Protein 2DUY (pdb70)

Radius of gyration: 10.32 Å; Cα contacts (8 Å, |Δi|>4): 74; chains: 1; bounding box: 26×21×21 Å

Organism: Thermus thermophilus (strain ATCC 27634 / DSM 579 / HB8) (NCBI:txid300852)

Secondary structure (DSSP, 8-state):
---GGG-SEETTT--TTT---TT--HHHHHHHHHT---SSGGGGGGSTT--HHHHHHHGGGEE-

Nearest PDB structures (foldseek):
  2duy-assembly1_A  TM=1.007E+00  e=1.179E-11  Thermus thermophilus HB8
  7n8o-assembly1_U  TM=7.348E-01  e=1.216E-03  Synechocystis sp. PCC 6803 substr. Kazusa
  2axt-assembly1_u  TM=7.455E-01  e=9.038E-03  Thermosynechococcus vestitus
  7yq2-assembly1_U  TM=7.563E-01  e=1.263E-02  Thermosynechococcus vestitus BP-1
  4yuu-assembly3_U2  TM=8.036E-01  e=3.934E-02  Cyanidium caldarium

CATH classification: 1.10.150.320

Sequence (64 aa):
PLPQAQTPVSLNEASLEELALPGIGPVLARRIVEGRPYARVEDLLKVKGIGPATLERLRPYLRP

Foldseek 3Di:
DQDPVCFLPELADDDLVNCVAPPDDNVQSVQSNVPDDDPFLVCSVVGPPCDPVNSVRSVVNYGD

Solvent-accessible surface area: 3995 Å² total

Structure (mmCIF, N/CA/C/O backbone):
data_2DUY
#
_entry.id   2DUY
#
_cell.length_a   42.635
_cell.length_b   42.635
_cell.length_c   53.756
_cell.angle_alpha   90.00
_cell.angle_beta   90.00
_cell.angle_gamma   90.00
#
_symmetry.space_group_name_H-M   'P 43 21 2'
#
loop_
_entity.id
_entity.type
_entity.pdbx_description
1 polymer 'Competence protein ComEA-related protein'
2 non-polymer 'CHLORIDE ION'
3 water water
#
loop_
_atom_site.group_PDB
_atom_site.id
_atom_site.type_symbol
_atom_site.label_atom_id
_atom_site.label_alt_id
_atom_site.label_comp_id
_atom_site.label_asym_id
_atom_site.label_entity_id
_atom_site.label_seq_id
_atom_site.pdbx_PDB_ins_code
_atom_site.Cartn_x
_atom_site.Cartn_y
_atom_site.Cartn_z
_atom_site.occupancy
_atom_site.B_iso_or_equiv
_atom_site.auth_seq_id
_atom_site.auth_comp_id
_atom_site.auth_asym_id
_atom_site.auth_atom_id
_atom_site.pdbx_PDB_model_num
ATOM 1 N N . PRO A 1 11 ? 31.679 42.310 5.102 1.00 53.51 11 PRO A N 1
ATOM 2 C CA . PRO A 1 11 ? 30.690 43.012 5.972 1.00 52.63 11 PRO A CA 1
ATOM 3 C C . PRO A 1 11 ? 29.960 42.028 6.876 1.00 52.33 11 PRO A C 1
ATOM 4 O O . PRO A 1 11 ? 29.068 41.306 6.429 1.00 52.73 11 PRO A O 1
ATOM 6 N N . LEU A 1 12 ? 30.350 42.004 8.148 1.00 51.59 12 LEU A N 1
ATOM 7 C CA . LEU A 1 12 ? 29.734 41.122 9.133 1.00 50.24 12 LEU A CA 1
ATOM 8 C C . LEU A 1 12 ? 28.414 41.752 9.570 1.00 48.97 12 LEU A C 1
ATOM 9 O O . LEU A 1 12 ? 28.403 42.724 10.328 1.00 48.79 12 LEU A O 1
ATOM 14 N N . PRO A 1 13 ? 27.283 41.202 9.101 1.00 47.59 13 PRO A N 1
ATOM 15 C CA . PRO A 1 13 ? 25.967 41.735 9.459 1.00 45.69 13 PRO A CA 1
ATOM 16 C C . PRO A 1 13 ? 25.649 41.606 10.943 1.00 43.27 13 PRO A C 1
ATOM 17 O O . PRO A 1 13 ? 26.071 40.658 11.601 1.00 43.32 13 PRO A O 1
ATOM 21 N N . GLN A 1 14 ? 24.899 42.575 11.456 1.00 40.53 14 GLN A N 1
ATOM 22 C CA . GLN A 1 14 ? 24.501 42.609 12.859 1.00 37.55 14 GLN A CA 1
ATOM 23 C C . GLN A 1 14 ? 23.681 41.396 13.282 1.00 37.54 14 GLN A C 1
ATOM 24 O O . GLN A 1 14 ? 23.751 40.955 14.432 1.00 36.39 14 GLN A O 1
ATOM 30 N N . ALA A 1 15 ? 22.905 40.857 12.347 1.00 38.21 15 ALA A N 1
ATOM 31 C CA . ALA A 1 15 ? 22.057 39.704 12.625 1.00 39.53 15 ALA A CA 1
ATOM 32 C C . ALA A 1 15 ? 22.836 38.405 12.851 1.00 39.79 15 ALA A C 1
ATOM 33 O O . ALA A 1 15 ? 22.245 37.367 13.143 1.00 41.03 15 ALA A O 1
ATOM 35 N N . GLN A 1 16 ? 24.157 38.457 12.726 1.00 40.51 16 GLN A N 1
ATOM 36 C CA . GLN A 1 16 ? 24.966 37.255 12.914 1.00 41.01 16 GLN A CA 1
ATOM 37 C C . GLN A 1 16 ? 25.902 37.352 14.116 1.00 38.85 16 GLN A C 1
ATOM 38 O O . GLN A 1 16 ? 26.720 36.459 14.351 1.00 38.68 16 GLN A O 1
ATOM 44 N N . THR A 1 17 ? 25.764 38.428 14.884 1.00 35.60 17 THR A N 1
ATOM 45 C CA . THR A 1 17 ? 26.608 38.660 16.054 1.00 31.76 17 THR A CA 1
ATOM 46 C C . THR A 1 17 ? 25.808 38.580 17.349 1.00 29.63 17 THR A C 1
ATOM 47 O O . THR A 1 17 ? 24.624 38.913 17.367 1.00 29.94 17 THR A O 1
ATOM 51 N N . PRO A 1 18 ? 26.439 38.123 18.449 1.00 26.97 18 PRO A N 1
ATOM 52 C CA . PRO A 1 18 ? 27.840 37.685 18.504 1.00 25.46 18 PRO A CA 1
ATOM 53 C C . PRO A 1 18 ? 28.000 36.356 17.761 1.00 25.57 18 PRO A C 1
ATOM 54 O O . PRO A 1 18 ? 27.090 35.528 17.771 1.00 26.11 18 PRO A O 1
ATOM 58 N N . VAL A 1 19 ? 29.152 36.163 17.126 1.00 23.18 19 VAL A N 1
ATOM 59 C CA . VAL A 1 19 ? 29.436 34.942 16.370 1.00 21.67 19 VAL A CA 1
ATOM 60 C C . VAL A 1 19 ? 29.934 33.849 17.316 1.00 21.15 19 VAL A C 1
ATOM 61 O O . VAL A 1 19 ? 30.814 34.103 18.141 1.00 19.11 19 VAL A O 1
ATOM 65 N N . SER A 1 20 ? 29.368 32.646 17.191 1.00 19.92 20 SER A N 1
ATOM 66 C CA . SER A 1 20 ? 29.743 31.503 18.031 1.00 18.83 20 SER A CA 1
ATOM 67 C C . SER A 1 20 ? 31.013 30.814 17.537 1.00 18.65 20 SER A C 1
ATOM 68 O O . SER A 1 20 ? 31.059 30.343 16.399 1.00 17.63 20 SER A O 1
ATOM 71 N N . LEU A 1 21 ? 32.032 30.743 18.392 1.00 14.87 21 LEU A N 1
ATOM 72 C CA . LEU A 1 21 ? 33.282 30.103 18.014 1.00 15.38 21 LEU A CA 1
ATOM 73 C C . LEU A 1 21 ? 33.061 28.633 17.713 1.00 14.75 21 LEU A C 1
ATOM 74 O O . LEU A 1 21 ? 33.735 28.074 16.862 1.00 15.04 21 LEU A O 1
ATOM 79 N N . ASN A 1 22 ? 32.100 28.029 18.402 1.00 15.93 22 ASN A N 1
ATOM 80 C CA . ASN A 1 22 ? 31.810 26.606 18.242 1.00 14.67 22 ASN A CA 1
ATOM 81 C C . ASN A 1 22 ? 30.864 26.224 17.118 1.00 16.55 22 ASN A C 1
ATOM 82 O O . ASN A 1 22 ? 30.944 25.113 16.583 1.00 16.53 22 ASN A O 1
ATOM 87 N N . GLU A 1 23 ? 29.978 27.139 16.748 1.00 16.94 23 GLU A N 1
ATOM 88 C CA . GLU A 1 23 ? 28.976 26.816 15.744 1.00 17.40 23 GLU A CA 1
ATOM 89 C C . GLU A 1 23 ? 29.017 27.527 14.395 1.00 18.08 23 GLU A C 1
ATOM 90 O O . GLU A 1 23 ? 28.325 27.119 13.463 1.00 19.41 23 GLU A O 1
ATOM 96 N N . ALA A 1 24 ? 29.819 28.576 14.270 1.00 16.19 24 ALA A N 1
ATOM 97 C CA . ALA A 1 24 ? 29.898 29.300 13.002 1.00 19.00 24 ALA A CA 1
ATOM 98 C C . ALA A 1 24 ? 30.511 28.481 11.871 1.00 18.45 24 ALA A C 1
ATOM 99 O O . ALA A 1 24 ? 31.330 27.595 12.104 1.00 19.03 24 ALA A O 1
ATOM 101 N N . SER A 1 25 ? 30.107 28.793 10.641 1.00 20.14 25 SER A N 1
ATOM 102 C CA . SER A 1 25 ? 30.632 28.134 9.450 1.00 19.29 25 SER A CA 1
ATOM 103 C C . SER A 1 25 ? 31.926 28.870 9.114 1.00 19.87 25 SER A C 1
ATOM 104 O O . SER A 1 25 ? 32.182 29.940 9.657 1.00 21.52 25 SER A O 1
ATOM 107 N N . LEU A 1 26 ? 32.724 28.317 8.207 1.00 20.82 26 LEU A N 1
ATOM 108 C CA . LEU A 1 26 ? 33.983 28.954 7.835 1.00 20.16 26 LEU A CA 1
ATOM 109 C C . LEU A 1 26 ? 33.767 30.386 7.347 1.00 21.40 26 LEU A C 1
ATOM 110 O O . LEU A 1 26 ? 34.492 31.294 7.743 1.00 20.76 26 LEU A O 1
ATOM 115 N N . GLU A 1 27 ? 32.768 30.573 6.483 1.00 22.45 27 GLU A N 1
ATOM 116 C CA . GLU A 1 27 ? 32.445 31.884 5.914 1.00 25.14 27 GLU A CA 1
ATOM 117 C C . GLU A 1 27 ? 32.065 32.896 6.992 1.00 23.81 27 GLU A C 1
ATOM 118 O O . GLU A 1 27 ? 32.432 34.070 6.914 1.00 21.46 27 GLU A O 1
ATOM 124 N N . GLU A 1 28 ? 31.301 32.442 7.979 1.00 22.64 28 GLU A N 1
ATOM 125 C CA . GLU A 1 28 ? 30.863 33.308 9.065 1.00 23.65 28 GLU A CA 1
ATOM 126 C C . GLU A 1 28 ? 32.060 33.765 9.887 1.00 22.02 28 GLU A C 1
ATOM 127 O O . GLU A 1 28 ? 32.140 34.922 10.298 1.00 22.65 28 GLU A O 1
ATOM 133 N N . LEU A 1 29 ? 33.005 32.860 10.106 1.00 19.85 29 LEU A N 1
ATOM 134 C CA . LEU A 1 29 ? 34.202 33.209 10.858 1.00 17.50 29 LEU A CA 1
ATOM 135 C C . LEU A 1 29 ? 35.048 34.178 10.034 1.00 18.13 29 LEU A C 1
ATOM 136 O O . LEU A 1 29 ? 35.700 35.081 10.573 1.00 17.36 29 LEU A O 1
ATOM 149 N N . ALA A 1 31 ? 34.095 36.503 8.356 1.00 21.95 31 ALA A N 1
ATOM 150 C CA . ALA A 1 31 ? 33.504 37.842 8.354 1.00 22.33 31 ALA A CA 1
ATOM 151 C C . ALA A 1 31 ? 34.078 38.655 9.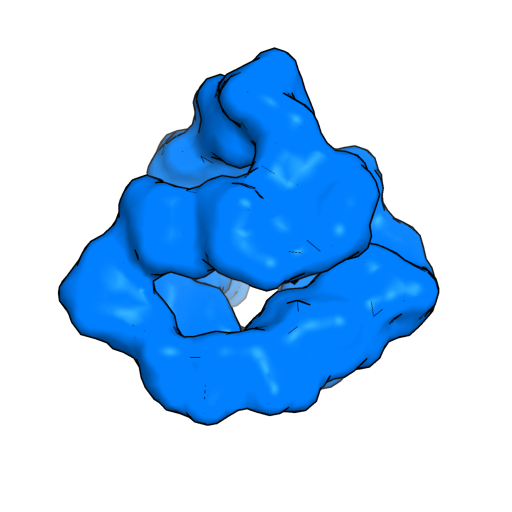519 1.00 22.37 31 ALA A C 1
ATOM 152 O O . ALA A 1 31 ? 33.917 39.873 9.572 1.00 23.47 31 ALA A O 1
ATOM 154 N N . LEU A 1 32 ? 34.754 37.972 10.442 1.00 22.31 32 LEU A N 1
ATOM 155 C CA . LEU A 1 32 ? 35.353 38.623 11.605 1.00 21.87 32 LEU A CA 1
ATOM 156 C C . LEU A 1 32 ? 36.606 39.390 11.226 1.00 21.41 32 LEU A C 1
ATOM 157 O O . LEU A 1 32 ? 37.403 38.947 10.403 1.00 22.22 32 LEU A O 1
ATOM 162 N N . PRO A 1 33 ? 36.804 40.555 11.847 1.00 22.12 33 PRO A N 1
ATOM 163 C CA . PRO A 1 33 ? 37.981 41.368 11.551 1.00 23.57 33 PRO A CA 1
ATOM 164 C C . PRO A 1 33 ? 39.297 40.643 11.819 1.00 23.09 33 PRO A C 1
ATOM 165 O O . PRO A 1 33 ? 39.542 40.158 12.923 1.00 25.23 33 PRO A O 1
ATOM 169 N N . GLY A 1 34 ? 40.136 40.556 10.796 1.00 23.07 34 GLY A N 1
ATOM 170 C CA . GLY A 1 34 ? 41.424 39.907 10.957 1.00 23.79 34 GLY A CA 1
ATOM 171 C C . GLY A 1 34 ? 41.438 38.402 10.778 1.00 22.47 34 GLY A C 1
ATOM 172 O O . GLY A 1 34 ? 42.485 37.775 10.916 1.00 24.96 34 GLY A O 1
ATOM 173 N N . ILE A 1 35 ? 40.290 37.815 10.460 1.00 21.76 35 ILE A N 1
ATOM 174 C CA . ILE A 1 35 ? 40.215 36.367 10.273 1.00 20.00 35 ILE A CA 1
ATOM 175 C C . ILE A 1 35 ? 40.090 35.989 8.807 1.00 20.68 35 ILE A C 1
ATOM 176 O O . ILE A 1 35 ? 39.082 36.277 8.164 1.00 21.95 35 ILE A O 1
ATOM 181 N N . GLY A 1 36 ? 41.127 35.344 8.292 1.00 20.36 36 GLY A N 1
ATOM 182 C CA . GLY A 1 36 ? 41.138 34.920 6.907 1.00 21.97 36 GLY A CA 1
ATOM 183 C C . GLY A 1 36 ? 40.822 33.439 6.809 1.00 22.80 36 GLY A C 1
ATOM 184 O O . GLY A 1 36 ? 40.455 32.815 7.805 1.00 20.88 36 GLY A O 1
ATOM 185 N N . PRO A 1 37 ? 40.958 32.845 5.620 1.00 23.79 37 PRO A N 1
ATOM 186 C CA . PRO A 1 37 ? 40.667 31.419 5.458 1.00 23.69 37 PRO A CA 1
ATOM 187 C C . PRO A 1 37 ? 41.547 30.477 6.276 1.00 22.83 37 PRO A C 1
ATOM 188 O O . PRO A 1 37 ? 41.085 29.429 6.715 1.00 24.09 37 PRO A O 1
ATOM 192 N N . VAL A 1 38 ? 42.806 30.837 6.481 1.00 21.64 38 VAL A N 1
AT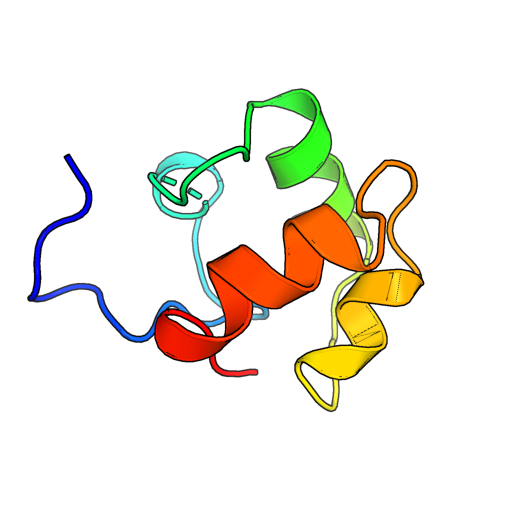OM 193 C CA . VAL A 1 38 ? 43.710 29.985 7.243 1.00 21.14 38 VAL A CA 1
ATOM 194 C C . VAL A 1 38 ? 43.364 29.990 8.723 1.00 20.31 38 VAL A C 1
ATOM 195 O O . VAL A 1 38 ? 43.313 28.936 9.360 1.00 17.48 38 VAL A O 1
ATOM 199 N N . LEU A 1 39 ? 43.128 31.174 9.270 1.00 17.88 39 LEU A N 1
ATOM 200 C CA . LEU A 1 39 ? 42.774 31.273 10.680 1.00 17.83 39 LEU A CA 1
ATOM 201 C C . LEU A 1 39 ? 41.384 30.684 10.931 1.00 16.74 39 LEU A C 1
ATOM 202 O O . LEU A 1 39 ? 41.168 30.023 11.945 1.00 16.61 39 LEU A O 1
ATOM 207 N N . ALA A 1 40 ? 40.454 30.915 10.007 1.00 15.97 40 ALA A N 1
ATOM 208 C CA . ALA A 1 40 ? 39.100 30.393 10.154 1.00 15.24 40 ALA A CA 1
ATOM 209 C C . ALA A 1 40 ? 39.154 28.871 10.233 1.00 14.48 40 ALA A C 1
ATOM 210 O O . ALA A 1 40 ? 38.461 28.258 11.050 1.00 16.37 40 ALA A O 1
ATOM 212 N N . ARG A 1 41 ? 39.985 28.271 9.391 1.00 15.61 41 ARG A N 1
ATOM 213 C CA . ARG A 1 41 ? 40.144 26.815 9.369 1.00 17.20 41 ARG A CA 1
ATOM 214 C C . ARG A 1 41 ? 40.703 26.299 10.695 1.00 16.15 41 ARG A C 1
ATOM 215 O O . ARG A 1 41 ? 40.217 25.307 11.242 1.00 14.67 41 ARG A O 1
ATOM 223 N N . ARG A 1 42 ? 41.736 26.963 11.207 1.00 15.42 42 ARG A N 1
ATOM 224 C CA . ARG A 1 42 ? 42.336 26.546 12.476 1.00 14.62 42 ARG A CA 1
ATOM 225 C C . ARG A 1 42 ? 41.351 26.695 13.632 1.00 14.59 42 ARG A C 1
ATOM 226 O O . ARG A 1 42 ? 41.369 25.911 14.576 1.00 14.74 42 ARG A O 1
ATOM 234 N N . ILE A 1 43 ? 40.504 27.713 13.572 1.00 15.13 43 ILE A N 1
ATOM 235 C CA . ILE A 1 43 ? 39.524 27.906 14.632 1.00 14.47 43 ILE A CA 1
ATOM 236 C C . ILE A 1 43 ? 38.568 26.708 14.641 1.00 14.42 43 ILE A C 1
ATOM 237 O O . ILE A 1 43 ? 38.305 26.146 15.694 1.00 15.33 43 ILE A O 1
ATOM 242 N N . VAL A 1 44 ? 38.063 26.306 13.475 1.00 14.12 44 VAL A N 1
ATOM 243 C CA . VAL A 1 44 ? 37.140 25.156 13.426 1.00 13.84 44 VAL A CA 1
ATOM 244 C C . VAL A 1 44 ? 37.824 23.898 13.939 1.00 13.73 44 VAL A C 1
ATOM 245 O O . VAL A 1 44 ? 37.246 23.125 14.717 1.00 13.38 44 VAL A O 1
ATOM 249 N N . GLU A 1 45 ? 39.059 23.692 13.497 1.00 15.43 45 GLU A N 1
ATOM 250 C CA . GLU A 1 45 ? 39.823 22.516 13.895 1.00 15.53 45 GLU A CA 1
ATOM 251 C C . GLU A 1 45 ? 40.121 22.470 15.388 1.00 17.05 45 GLU A C 1
ATOM 252 O O . GLU A 1 45 ? 40.313 21.392 15.954 1.00 16.51 45 GLU A O 1
ATOM 258 N N . GLY A 1 46 ? 40.150 23.637 16.027 1.00 14.75 46 GLY A N 1
ATOM 259 C CA . GLY A 1 46 ? 40.427 23.682 17.449 1.00 15.79 46 GLY A CA 1
ATOM 260 C C . GLY A 1 46 ? 39.222 23.501 18.364 1.00 14.58 46 GLY A C 1
ATOM 261 O O . GLY A 1 46 ? 39.373 23.508 19.586 1.00 16.67 46 GLY A O 1
ATOM 262 N N . ARG A 1 47 ? 38.036 23.327 17.789 1.00 12.78 47 ARG A N 1
ATOM 263 C CA . ARG A 1 47 ? 36.811 23.154 18.576 1.00 11.73 47 ARG A CA 1
ATOM 264 C C . ARG A 1 47 ? 36.858 21.893 19.429 1.00 11.79 47 ARG A C 1
ATOM 265 O O . ARG A 1 47 ? 37.495 20.915 19.047 1.00 14.53 47 ARG A O 1
ATOM 273 N N . PRO A 1 48 ? 36.157 21.883 20.571 1.00 12.47 48 PRO A N 1
ATOM 274 C CA . PRO A 1 48 ? 35.326 22.954 21.122 1.00 11.84 48 PRO A CA 1
ATOM 275 C C . PRO A 1 48 ? 36.079 23.956 21.989 1.00 13.36 48 PRO A C 1
ATOM 276 O O . PRO A 1 48 ? 37.172 23.672 22.479 1.00 13.69 48 PRO A O 1
ATOM 280 N N . TYR A 1 49 ? 35.464 25.121 22.166 1.00 11.65 49 TYR A N 1
ATOM 281 C CA . TYR A 1 49 ? 35.989 26.191 23.011 1.00 13.05 49 TYR A CA 1
ATOM 282 C C . TYR A 1 49 ? 35.043 26.304 24.207 1.00 14.72 49 TYR A C 1
ATOM 283 O O . TYR A 1 49 ? 33.824 26.345 24.024 1.00 17.60 49 TYR A O 1
ATOM 292 N N . ALA A 1 50 ? 35.587 26.331 25.424 1.00 14.65 50 ALA A N 1
ATOM 293 C CA . ALA A 1 50 ? 34.743 26.461 26.617 1.00 16.46 50 ALA A CA 1
ATOM 294 C C . ALA A 1 50 ? 34.501 27.943 26.890 1.00 15.50 50 ALA A C 1
ATOM 295 O O . ALA A 1 50 ? 33.485 28.323 27.474 1.00 15.80 50 ALA A O 1
ATOM 297 N N . ARG A 1 51 ? 35.453 28.776 26.478 1.00 14.25 51 ARG A N 1
ATOM 298 C CA . ARG A 1 51 ? 35.339 30.219 26.629 1.00 12.91 51 ARG A CA 1
ATOM 299 C C . ARG A 1 51 ? 36.093 30.868 25.474 1.00 12.70 51 ARG A C 1
ATOM 300 O O . ARG A 1 51 ? 36.930 30.230 24.831 1.00 10.33 51 ARG A O 1
ATOM 308 N N . VAL A 1 52 ? 35.794 32.133 25.202 1.00 10.37 52 VAL A N 1
ATOM 309 C CA . VAL A 1 52 ? 36.440 32.828 24.101 1.00 11.57 52 VAL A CA 1
ATOM 310 C C . VAL A 1 52 ? 37.947 32.895 24.281 1.00 13.46 52 VAL A C 1
ATOM 311 O O . VAL A 1 52 ? 38.699 32.881 23.310 1.00 14.18 52 VAL A O 1
ATOM 315 N N . GLU A 1 53 ? 38.398 32.934 25.530 1.00 13.39 53 GLU A N 1
ATOM 316 C CA . GLU A 1 53 ? 39.828 33.012 25.769 1.00 15.31 53 GLU A CA 1
ATOM 317 C C . GLU A 1 53 ? 40.564 31.758 25.311 1.00 14.25 53 GLU A C 1
ATOM 318 O O . GLU A 1 53 ? 41.790 31.775 25.178 1.00 14.44 53 GLU A O 1
ATOM 324 N N . ASP A 1 54 ? 39.833 30.675 25.064 1.00 12.19 54 ASP A N 1
ATOM 325 C CA . ASP A 1 54 ? 40.477 29.450 24.602 1.00 13.64 54 ASP A CA 1
ATOM 326 C C . ASP A 1 54 ? 40.970 29.630 23.168 1.00 13.57 54 ASP A C 1
ATOM 327 O O . ASP A 1 54 ? 41.706 28.798 22.649 1.00 13.35 54 ASP A O 1
ATOM 332 N N . LEU A 1 55 ? 40.575 30.726 22.531 1.00 13.41 55 LEU A N 1
ATOM 333 C CA . LEU A 1 55 ? 41.013 30.994 21.164 1.00 14.37 55 LEU A CA 1
ATOM 334 C C . LEU A 1 55 ? 42.530 31.162 21.125 1.00 15.15 55 LEU A C 1
ATOM 335 O O . LEU A 1 55 ? 43.152 31.066 20.058 1.00 17.27 55 LEU A O 1
ATOM 340 N N . LEU A 1 56 ? 43.133 31.406 22.285 1.00 14.13 56 LEU A N 1
ATOM 341 C CA . LEU A 1 56 ? 44.582 31.561 22.345 1.00 16.05 56 LEU A CA 1
ATOM 342 C C . LEU A 1 56 ? 45.300 30.250 22.021 1.00 16.79 56 LEU A C 1
ATOM 343 O O . LEU A 1 56 ? 46.528 30.232 21.899 1.00 17.74 56 LEU A O 1
ATOM 348 N N . LYS A 1 57 ? 44.553 29.156 21.882 1.00 15.15 57 LYS A N 1
ATOM 349 C CA . LYS A 1 57 ? 45.192 27.888 21.524 1.00 15.34 57 LYS A CA 1
ATOM 350 C C . LYS A 1 57 ? 45.381 27.795 20.011 1.00 14.43 57 LYS A C 1
ATOM 351 O O . LYS A 1 57 ? 46.073 26.904 19.524 1.00 15.56 57 LYS A O 1
ATOM 357 N N . VAL A 1 58 ? 44.778 28.723 19.272 1.00 14.08 58 VAL A N 1
ATOM 358 C CA . VAL A 1 58 ? 44.870 28.709 17.813 1.00 14.67 58 VAL A CA 1
ATOM 359 C C . VAL A 1 58 ? 46.119 29.424 17.327 1.00 16.72 58 VAL A C 1
ATOM 360 O O . VAL A 1 58 ? 46.367 30.568 17.702 1.00 15.24 58 VAL A O 1
ATOM 364 N N . LYS A 1 59 ? 46.907 28.748 16.495 1.00 17.98 59 LYS A N 1
ATOM 365 C CA . LYS A 1 59 ? 48.134 29.357 15.994 1.00 19.56 59 LYS A CA 1
ATOM 366 C C . LYS A 1 59 ? 47.774 30.568 15.151 1.00 21.07 59 LYS A C 1
ATOM 367 O O . LYS A 1 59 ? 46.919 30.487 14.272 1.00 20.92 59 LYS A O 1
ATOM 373 N N . GLY A 1 60 ? 48.412 31.698 15.437 1.00 22.61 60 GLY A N 1
ATOM 374 C CA . GLY A 1 60 ? 48.145 32.898 14.667 1.00 23.53 60 GLY A CA 1
ATOM 375 C C . GLY A 1 60 ? 47.213 33.919 15.286 1.00 23.47 60 GLY A C 1
ATOM 376 O O . GLY A 1 60 ? 47.068 35.018 14.753 1.00 24.29 60 GLY A O 1
ATOM 377 N N . ILE A 1 61 ? 46.567 33.570 16.393 1.00 24.10 61 ILE A N 1
ATOM 378 C CA . ILE A 1 61 ? 45.661 34.500 17.051 1.00 24.23 61 ILE A CA 1
ATOM 379 C C . ILE A 1 61 ? 46.311 35.061 18.314 1.00 26.66 61 ILE A C 1
ATOM 380 O O . ILE A 1 61 ? 46.155 34.520 19.406 1.00 27.27 61 ILE A O 1
ATOM 385 N N . GLY A 1 62 ? 47.054 36.145 18.139 1.00 28.19 62 GLY A N 1
ATOM 386 C CA . GLY A 1 62 ? 47.724 36.771 19.262 1.00 29.77 62 GLY A CA 1
ATOM 387 C C . GLY A 1 62 ? 46.744 37.553 20.111 1.00 29.00 62 GLY A C 1
ATOM 388 O O . GLY A 1 62 ? 45.595 37.745 19.7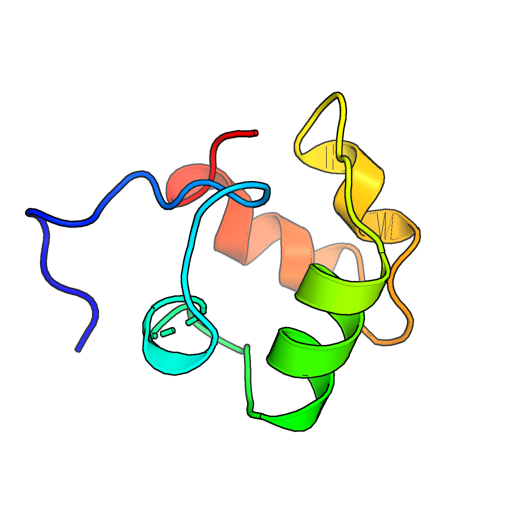19 1.00 29.46 62 GLY A O 1
ATOM 389 N N . PRO A 1 63 ? 47.16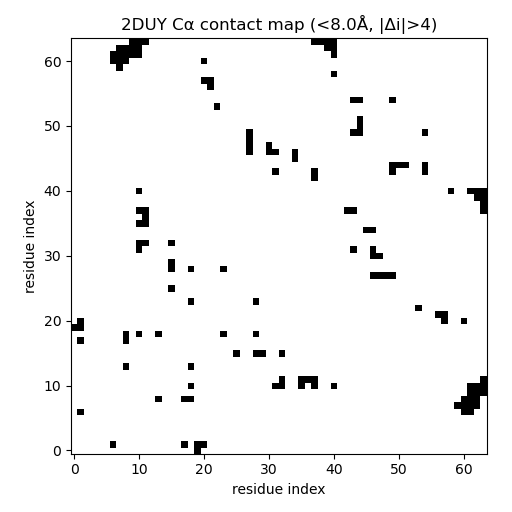9 38.021 21.289 1.00 29.74 63 PRO A N 1
ATOM 390 C CA . PRO A 1 63 ? 46.298 38.788 22.181 1.00 27.58 63 PRO A CA 1
ATOM 391 C C . PRO A 1 63 ? 45.732 40.052 21.542 1.00 25.59 63 PRO A C 1
ATOM 392 O O . PRO A 1 63 ? 44.620 40.453 21.848 1.00 24.20 63 PRO A O 1
ATOM 396 N N . ALA A 1 64 ? 46.503 40.682 20.662 1.00 24.92 64 ALA A N 1
ATOM 397 C CA . ALA A 1 64 ? 46.038 41.901 20.005 1.00 24.77 64 ALA A CA 1
ATOM 398 C C . ALA A 1 64 ? 44.911 41.545 19.051 1.00 24.28 64 ALA A C 1
ATOM 399 O O . ALA A 1 64 ? 43.971 42.318 18.861 1.00 24.83 64 ALA A O 1
ATOM 401 N N . THR A 1 65 ? 45.023 40.368 18.446 1.00 24.91 65 THR A N 1
ATOM 402 C CA . THR A 1 65 ? 44.016 39.891 17.510 1.00 25.18 65 THR A CA 1
ATOM 403 C C . THR A 1 65 ? 42.758 39.607 18.295 1.00 25.12 65 THR A C 1
ATOM 404 O O . THR A 1 65 ? 41.668 40.036 17.935 1.00 23.03 65 THR A O 1
ATOM 408 N N . LEU A 1 66 ? 42.932 38.867 19.380 1.00 24.58 66 LEU A N 1
ATOM 409 C CA . LEU A 1 66 ? 41.819 38.491 20.236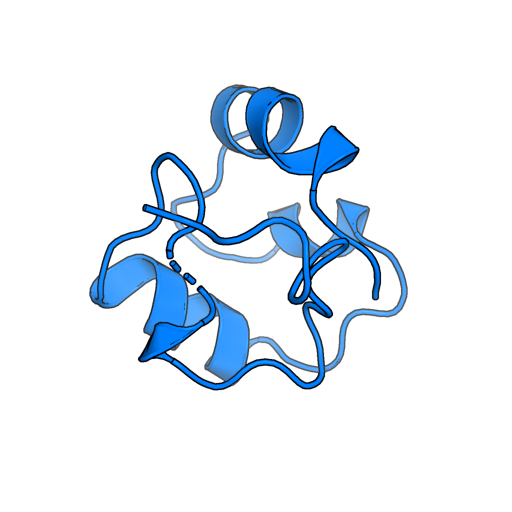 1.00 24.38 66 LEU A CA 1
ATOM 410 C C . LEU A 1 66 ? 41.151 39.712 20.855 1.00 25.11 66 LEU A C 1
ATOM 411 O O . LEU A 1 66 ? 39.930 39.776 20.942 1.00 25.85 66 LEU A O 1
ATOM 416 N N . GLU A 1 67 ? 41.956 40.685 21.270 1.00 27.25 67 GLU A N 1
ATOM 417 C CA . GLU A 1 67 ? 41.437 41.900 21.886 1.00 30.06 67 GLU A CA 1
ATOM 418 C C . GLU A 1 67 ? 40.397 42.574 20.999 1.00 30.04 67 GLU A C 1
ATOM 419 O O . GLU A 1 67 ? 39.358 43.041 21.471 1.00 29.87 67 GLU A O 1
ATOM 425 N N . ARG A 1 68 ? 40.675 42.608 19.706 1.00 29.54 68 ARG A N 1
ATOM 426 C CA . ARG A 1 68 ? 39.768 43.238 18.757 1.00 30.19 68 ARG A CA 1
ATOM 427 C C . ARG A 1 68 ? 38.499 42.427 18.534 1.00 27.48 68 ARG A C 1
ATOM 428 O O . ARG A 1 68 ? 37.434 42.993 18.286 1.00 26.54 68 ARG A O 1
ATOM 436 N N . LEU A 1 69 ? 38.620 41.105 18.620 1.00 25.29 69 LEU A N 1
ATOM 437 C CA . LEU A 1 69 ? 37.494 40.205 18.390 1.00 24.29 69 LEU A CA 1
ATOM 438 C C . LEU A 1 69 ? 36.546 39.959 19.551 1.00 22.56 69 LEU A C 1
ATOM 439 O O . LEU A 1 69 ? 35.408 39.553 19.332 1.00 21.86 69 LEU A O 1
ATOM 444 N N . ARG A 1 70 ? 36.999 40.189 20.777 1.00 21.27 70 ARG A N 1
ATOM 445 C CA . ARG A 1 70 ? 36.159 39.919 21.942 1.00 19.53 70 ARG A CA 1
ATOM 446 C C . ARG A 1 70 ? 34.741 40.476 21.900 1.00 19.65 70 ARG A C 1
ATOM 447 O O . ARG A 1 70 ? 33.800 39.817 22.336 1.00 17.53 70 ARG A O 1
ATOM 455 N N . PRO A 1 71 ? 34.563 41.699 21.38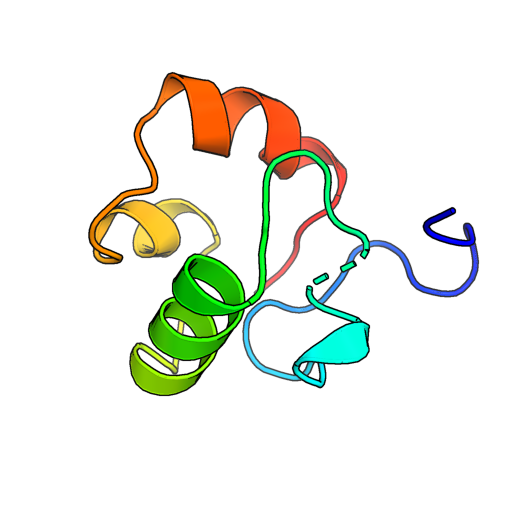4 1.00 16.97 71 PRO A N 1
ATOM 456 C CA . PRO A 1 71 ? 33.197 42.227 21.349 1.00 17.67 71 PRO A CA 1
ATOM 457 C C . PRO A 1 71 ? 32.237 41.440 20.448 1.00 16.40 71 PRO A C 1
ATOM 458 O O . PRO A 1 71 ? 31.030 41.445 20.678 1.00 14.19 71 PRO A O 1
ATOM 462 N N . TYR A 1 72 ? 32.781 40.763 19.4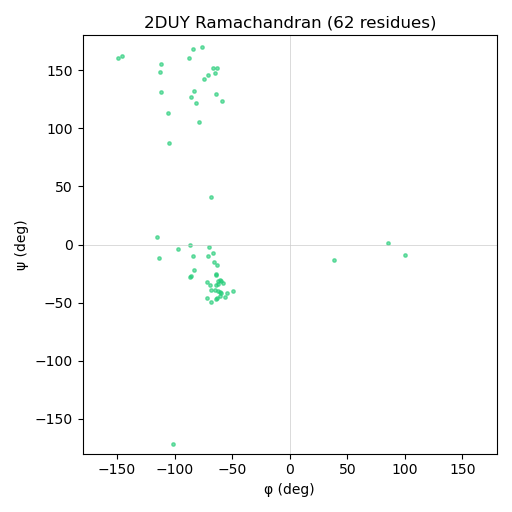36 1.00 17.09 72 TYR A N 1
ATOM 463 C CA . TYR A 1 72 ? 31.968 40.018 18.472 1.00 19.41 72 TYR A CA 1
ATOM 464 C C . TYR A 1 72 ? 31.797 38.516 18.714 1.00 17.91 72 TYR A C 1
ATOM 465 O O . TYR A 1 72 ? 31.045 37.861 17.997 1.00 19.46 72 TYR A O 1
ATOM 474 N N . LEU A 1 73 ? 32.458 37.974 19.729 1.00 15.63 73 LEU A N 1
ATOM 475 C CA . LEU A 1 73 ? 32.426 36.532 19.961 1.00 16.04 73 LEU A CA 1
ATOM 476 C C . LEU A 1 73 ? 31.718 35.972 21.186 1.00 15.80 73 LEU A C 1
ATOM 477 O O . LEU A 1 73 ? 31.565 36.639 22.203 1.00 17.35 73 LEU A O 1
ATOM 482 N N . ARG A 1 74 ? 31.303 34.714 21.065 1.00 17.35 74 ARG A N 1
ATOM 483 C CA . ARG A 1 74 ? 30.702 33.968 22.164 1.00 16.52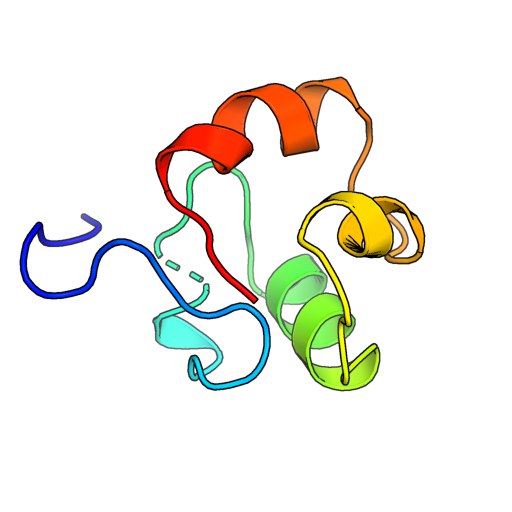 74 ARG A CA 1
ATOM 484 C C . ARG A 1 74 ? 31.174 32.533 21.941 1.00 15.92 74 ARG A C 1
ATOM 485 O O . ARG A 1 74 ? 31.648 32.199 20.854 1.00 15.61 74 ARG A O 1
ATOM 493 N N . PRO A 1 75 ? 31.089 31.674 22.963 1.00 16.15 75 PRO A N 1
ATOM 494 C CA . PRO A 1 75 ? 31.549 30.294 22.743 1.00 17.82 75 PRO A CA 1
ATOM 495 C C . PRO A 1 75 ? 30.859 29.614 21.560 1.00 19.12 75 PRO A C 1
ATOM 496 O O . PRO A 1 75 ? 29.656 29.856 21.356 1.00 19.04 75 PRO A O 1
#

B-factor: mean 23.69, std 9.76, range [9.19, 55.07]

InterPro domains:
  IPR003583 Helix-hairpin-helix DNA-binding motif, class 1 [SM00278] (27-46)
  IPR003583 Helix-hairpin-helix DNA-binding motif, class 1 [SM00278] (53-72)
  IPR051675 Endonuclease/exonuclease/phosphatase family domain-containing protein 1 [PTHR21180] (14-75)
  IPR060575 SAM-like, helix-hairpin-helix tandem [PF12836] (15-74)